Protein AF-A0A7C5ZSH5-F1 (afdb_monomer_lite)

Sequence (181 aa):
MKCYKQLIFITHFDCFRRGWEEKKSFAVGHFALGYLVAKLTAQATETRMNIPLVLTLSVIPDIDILLPFIEHRGPFHSILMATIIFVPIFVSYGKGGFPYYAALIQHSLLGDYISGGRVQLLWPLTQRLFGIEISIVSHTSIALEWLAFLTAAMVMLKTKDMQTLFQSHNSNLILVIPTFT

Secondary structure (DSSP, 8-state):
--------SSHHHHHHHHHHHHHHHHHHHHHHHHHHHHHHHHHHHT----HHHHHHHHHGGGHHHH-TTS-PPPHHHHHHHHHHHHHHHHHHHGGGGHHHHHHHHHIIIIIHHHBSS-B-TTTTT----BS--B-TTSHHHHHHHHHHHHHHHHHHHHTTHHHHHHS--GGGGGGGHHHH-

Structure (mmCIF, N/CA/C/O backbone):
data_AF-A0A7C5ZSH5-F1
#
_entry.id   AF-A0A7C5ZSH5-F1
#
loop_
_atom_site.group_PDB
_atom_site.id
_atom_site.type_symbol
_atom_site.label_atom_id
_atom_site.label_alt_id
_atom_site.label_comp_id
_atom_site.label_asym_id
_atom_site.label_entity_id
_atom_site.label_seq_id
_atom_site.pdbx_PDB_ins_code
_atom_site.Cartn_x
_atom_site.Cartn_y
_atom_site.Cartn_z
_atom_site.occupancy
_atom_site.B_iso_or_equiv
_atom_site.auth_seq_id
_atom_site.auth_comp_id
_atom_site.auth_asym_id
_atom_site.auth_atom_id
_atom_site.pdbx_PDB_model_num
ATOM 1 N N . MET A 1 1 ? 21.631 -0.884 -19.647 1.00 38.22 1 MET A N 1
ATOM 2 C CA . MET A 1 1 ? 22.231 0.439 -19.927 1.00 38.22 1 MET A CA 1
ATOM 3 C C . MET A 1 1 ? 23.750 0.268 -19.954 1.00 38.22 1 MET A C 1
ATOM 5 O O . MET A 1 1 ? 24.296 -0.233 -18.982 1.00 38.22 1 MET A O 1
ATOM 9 N N . LYS A 1 2 ? 24.413 0.518 -21.095 1.00 39.53 2 LYS A N 1
ATOM 10 C CA . LYS A 1 2 ? 25.861 0.278 -21.276 1.00 39.53 2 LYS A CA 1
ATOM 11 C C . LYS A 1 2 ? 26.660 1.401 -20.602 1.00 39.53 2 LYS A C 1
ATOM 13 O O . LYS A 1 2 ? 26.537 2.547 -21.014 1.00 39.53 2 LYS A O 1
ATOM 18 N N . CYS A 1 3 ? 27.478 1.067 -19.605 1.00 33.91 3 CYS A N 1
ATOM 19 C CA . CYS A 1 3 ? 28.425 1.996 -18.991 1.00 33.91 3 CYS A CA 1
ATOM 20 C C . CYS A 1 3 ? 29.742 1.935 -19.782 1.00 33.91 3 CYS A C 1
ATOM 22 O O . CYS A 1 3 ? 30.424 0.908 -19.779 1.00 33.91 3 CYS A O 1
ATOM 24 N N . TYR A 1 4 ? 30.049 2.987 -20.542 1.00 38.12 4 TYR A N 1
ATOM 25 C CA . TYR A 1 4 ? 31.305 3.088 -21.285 1.00 38.12 4 TYR A CA 1
ATOM 26 C C . TYR A 1 4 ? 32.471 3.303 -20.310 1.00 38.12 4 TYR A C 1
ATOM 28 O O . TYR A 1 4 ? 32.409 4.148 -19.420 1.00 38.12 4 TYR A O 1
ATOM 36 N N . LYS A 1 5 ? 33.538 2.519 -20.502 1.00 41.56 5 LYS A N 1
ATOM 37 C CA . LYS A 1 5 ? 34.852 2.686 -19.866 1.00 41.56 5 LYS A CA 1
ATOM 38 C C . LYS A 1 5 ? 35.364 4.115 -20.091 1.00 41.56 5 LYS A C 1
ATOM 40 O O . LYS A 1 5 ? 35.493 4.493 -21.245 1.00 41.56 5 LYS A O 1
ATOM 45 N N . GLN A 1 6 ? 35.723 4.837 -19.027 1.00 35.50 6 GLN A N 1
ATOM 46 C CA . GLN A 1 6 ? 37.059 5.427 -18.830 1.00 35.50 6 GLN A CA 1
ATOM 47 C C . GLN A 1 6 ? 37.148 6.115 -17.445 1.00 35.50 6 GLN A C 1
ATOM 49 O O . GLN A 1 6 ? 36.219 6.787 -17.018 1.00 35.50 6 GLN A O 1
ATOM 54 N N . LEU A 1 7 ? 38.317 5.979 -16.814 1.00 35.22 7 LEU A N 1
ATOM 55 C CA . LEU A 1 7 ? 38.796 6.528 -15.535 1.00 35.22 7 LEU A CA 1
ATOM 56 C C . LEU A 1 7 ? 38.316 5.866 -14.230 1.00 35.22 7 LEU A C 1
ATOM 58 O O . LEU A 1 7 ? 37.168 5.901 -13.800 1.00 35.22 7 LEU A O 1
ATOM 62 N N . ILE A 1 8 ?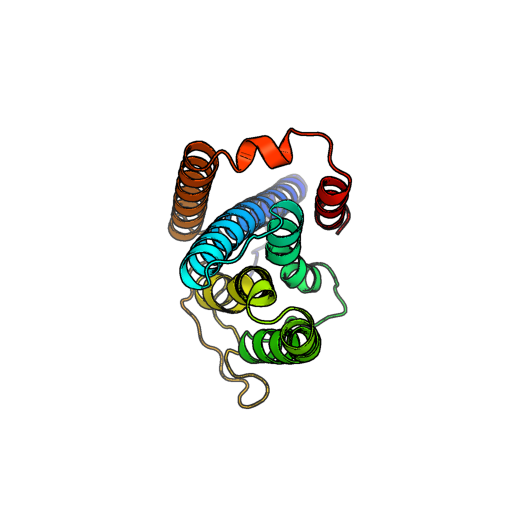 39.320 5.241 -13.626 1.00 47.31 8 ILE A N 1
ATOM 63 C CA . ILE A 1 8 ? 39.337 4.222 -12.594 1.00 47.31 8 ILE A CA 1
ATOM 64 C C . ILE A 1 8 ? 39.523 4.895 -11.216 1.00 47.31 8 ILE A C 1
ATOM 66 O O . ILE A 1 8 ? 40.309 5.828 -11.084 1.00 47.31 8 ILE A O 1
ATOM 70 N N . PHE A 1 9 ? 38.806 4.365 -10.216 1.00 35.19 9 PHE A N 1
ATOM 71 C CA . PHE A 1 9 ? 38.918 4.522 -8.750 1.00 35.19 9 PHE A CA 1
ATOM 72 C C . PHE A 1 9 ? 38.001 5.475 -7.950 1.00 35.19 9 PHE A C 1
ATOM 74 O O . PHE A 1 9 ? 37.743 5.139 -6.798 1.00 35.19 9 PHE A O 1
ATOM 81 N N . ILE A 1 10 ? 37.413 6.553 -8.488 1.00 43.00 10 ILE A N 1
ATOM 82 C CA . ILE A 1 10 ? 36.513 7.432 -7.680 1.00 43.00 10 ILE A CA 1
ATOM 83 C C . ILE A 1 10 ? 35.014 7.206 -7.981 1.00 43.00 10 ILE A C 1
ATOM 85 O O . ILE A 1 10 ? 34.156 7.384 -7.123 1.00 43.00 10 ILE A O 1
ATOM 89 N N . THR A 1 11 ? 34.672 6.697 -9.164 1.00 43.44 11 THR A N 1
ATOM 90 C CA . THR A 1 11 ? 33.281 6.605 -9.653 1.00 43.44 11 THR A CA 1
ATOM 91 C C . THR A 1 11 ? 32.465 5.430 -9.102 1.00 43.44 11 THR A C 1
ATOM 93 O O . THR A 1 11 ? 31.239 5.426 -9.213 1.00 43.44 11 THR A O 1
ATOM 96 N N . HIS A 1 12 ? 33.102 4.427 -8.490 1.00 35.16 12 HIS A N 1
ATOM 97 C CA . HIS A 1 12 ? 32.383 3.276 -7.929 1.00 35.16 12 HIS A CA 1
ATOM 98 C C . HIS A 1 12 ? 31.616 3.621 -6.648 1.00 35.16 12 HIS A C 1
ATOM 100 O O . HIS A 1 12 ? 30.513 3.117 -6.447 1.00 35.16 12 HIS A O 1
ATOM 106 N N . PHE A 1 13 ? 32.153 4.525 -5.824 1.00 34.59 13 PHE A N 1
ATOM 107 C CA . PHE A 1 13 ? 31.494 4.934 -4.584 1.00 34.59 13 PHE A CA 1
ATOM 108 C C . PHE A 1 13 ? 30.264 5.810 -4.854 1.00 34.59 13 PHE A C 1
ATOM 110 O O . PHE A 1 13 ? 29.232 5.626 -4.215 1.00 34.59 13 PHE A O 1
ATOM 117 N N . ASP A 1 14 ? 30.326 6.693 -5.854 1.00 35.94 14 ASP A N 1
ATOM 118 C CA . ASP A 1 14 ? 29.201 7.563 -6.222 1.00 35.94 14 ASP A CA 1
ATOM 119 C C . ASP A 1 14 ? 28.065 6.816 -6.930 1.00 35.94 14 ASP A C 1
ATOM 121 O O . ASP A 1 14 ? 26.893 7.115 -6.703 1.00 35.94 14 ASP A O 1
ATOM 125 N N . CYS A 1 15 ? 28.380 5.808 -7.751 1.00 38.38 15 CYS A N 1
ATOM 126 C CA . CYS A 1 15 ? 27.362 4.972 -8.392 1.00 38.38 15 CYS A CA 1
ATOM 127 C C . CYS A 1 15 ? 26.648 4.072 -7.368 1.00 38.38 15 CYS A C 1
ATOM 129 O O . CYS A 1 15 ? 25.430 3.916 -7.426 1.00 38.38 15 CYS A O 1
ATOM 131 N N . PHE A 1 16 ? 27.388 3.555 -6.380 1.00 32.59 16 PHE A N 1
ATOM 132 C CA . PHE A 1 16 ? 26.813 2.826 -5.251 1.00 32.59 16 PHE A CA 1
ATOM 133 C C . PHE A 1 16 ? 25.962 3.743 -4.359 1.00 32.59 16 PHE A C 1
ATOM 135 O O . PHE A 1 16 ? 24.835 3.397 -4.021 1.00 32.59 16 PHE A O 1
ATOM 142 N N . ARG A 1 17 ? 26.445 4.949 -4.034 1.00 32.88 17 ARG A N 1
ATOM 143 C CA . ARG A 1 17 ? 25.710 5.922 -3.210 1.00 32.88 17 ARG A CA 1
ATOM 144 C C . ARG A 1 17 ? 24.404 6.382 -3.864 1.00 32.88 17 ARG A C 1
ATOM 146 O O . ARG A 1 17 ? 23.388 6.423 -3.177 1.00 32.88 17 ARG A O 1
ATOM 153 N N . ARG A 1 18 ? 24.409 6.654 -5.176 1.00 40.62 18 ARG A N 1
ATOM 154 C CA . ARG A 1 18 ? 23.185 6.966 -5.935 1.00 40.62 18 ARG A CA 1
ATOM 155 C C . ARG A 1 18 ? 22.204 5.799 -5.935 1.00 40.62 18 ARG A C 1
ATOM 157 O O . ARG A 1 18 ? 21.068 6.003 -5.541 1.00 40.62 18 ARG A O 1
ATOM 164 N N . GLY A 1 19 ? 22.655 4.572 -6.204 1.00 41.50 19 GLY A N 1
ATOM 165 C CA . GLY A 1 19 ? 21.780 3.392 -6.148 1.00 41.50 19 GLY A CA 1
ATOM 166 C C . GLY A 1 19 ? 21.118 3.153 -4.778 1.00 41.50 19 GLY A C 1
ATOM 167 O O . GLY A 1 19 ? 20.034 2.579 -4.707 1.00 41.50 19 GLY A O 1
ATOM 168 N N . TRP A 1 20 ? 21.736 3.612 -3.683 1.00 37.25 20 TRP A N 1
ATOM 169 C CA . TRP A 1 20 ? 21.162 3.548 -2.332 1.00 37.25 20 TRP A CA 1
ATOM 170 C C . TRP A 1 20 ? 20.217 4.709 -1.992 1.00 37.25 20 TRP A C 1
ATOM 172 O O . TRP A 1 20 ? 19.277 4.501 -1.229 1.00 37.25 20 TRP A O 1
ATOM 182 N N . GLU A 1 21 ? 20.438 5.918 -2.512 1.00 42.25 21 GLU A N 1
ATOM 183 C CA . GLU A 1 21 ? 19.460 7.014 -2.392 1.00 42.25 21 GLU A CA 1
ATOM 184 C C . GLU A 1 21 ? 18.221 6.761 -3.265 1.00 42.25 21 GLU A C 1
ATOM 186 O O . GLU A 1 21 ? 17.102 7.011 -2.822 1.00 42.25 21 GLU A O 1
ATOM 191 N N . GLU A 1 22 ? 18.412 6.161 -4.442 1.00 49.66 22 GLU A N 1
ATOM 192 C CA . GLU A 1 22 ? 17.360 5.785 -5.397 1.00 49.66 22 GLU A CA 1
ATOM 193 C C . GLU A 1 22 ? 16.366 4.765 -4.816 1.00 49.66 22 GLU A C 1
ATOM 195 O O . GLU A 1 22 ? 15.161 4.898 -5.005 1.00 49.66 22 GLU A O 1
ATOM 200 N N . LYS A 1 23 ? 16.840 3.783 -4.036 1.00 51.69 23 LYS A N 1
ATOM 201 C CA . LYS A 1 23 ? 15.962 2.817 -3.347 1.00 51.69 23 LYS A CA 1
ATOM 202 C C . LYS A 1 23 ? 15.199 3.421 -2.163 1.00 51.69 23 LYS A C 1
ATOM 204 O O . LYS A 1 23 ? 14.136 2.928 -1.801 1.00 51.69 23 LYS A O 1
ATOM 209 N N . LYS A 1 24 ? 15.737 4.476 -1.539 1.00 50.88 24 LYS A N 1
ATOM 210 C CA . LYS A 1 24 ? 15.136 5.094 -0.346 1.00 50.88 24 LYS A CA 1
ATOM 211 C C . LYS A 1 24 ? 13.945 5.992 -0.675 1.00 50.88 24 LYS A C 1
ATOM 213 O O . LYS A 1 24 ? 13.014 6.022 0.125 1.00 50.88 24 LYS A O 1
ATOM 218 N N . SER A 1 25 ? 13.956 6.713 -1.803 1.00 55.03 25 SER A N 1
ATOM 219 C CA . SER A 1 25 ? 12.816 7.572 -2.177 1.00 55.03 25 SER A CA 1
ATOM 220 C C . SER A 1 25 ? 11.581 6.742 -2.540 1.00 55.03 25 SER A C 1
ATOM 222 O O . SER A 1 25 ? 10.482 7.046 -2.078 1.00 55.03 25 SER A O 1
ATOM 224 N N . PHE A 1 26 ? 11.796 5.613 -3.220 1.00 60.94 26 PHE A N 1
ATOM 225 C CA . PHE A 1 26 ? 10.738 4.702 -3.653 1.00 60.94 26 PHE A CA 1
ATOM 226 C C . PHE A 1 26 ? 9.879 4.189 -2.482 1.00 60.94 26 PHE A C 1
ATOM 228 O O . PHE A 1 26 ? 8.649 4.247 -2.521 1.00 60.94 26 PHE A O 1
ATOM 235 N N . ALA A 1 27 ? 10.513 3.812 -1.365 1.00 70.44 27 ALA A N 1
ATOM 236 C CA . ALA A 1 27 ? 9.804 3.367 -0.163 1.00 70.44 27 ALA A CA 1
ATOM 237 C C . ALA A 1 27 ? 8.886 4.453 0.438 1.00 70.44 27 ALA A C 1
ATOM 239 O O . ALA A 1 27 ? 7.799 4.147 0.932 1.00 70.44 27 ALA A O 1
ATOM 240 N N . VAL A 1 28 ? 9.282 5.732 0.375 1.00 80.69 28 VAL A N 1
ATOM 241 C CA . VAL A 1 28 ? 8.474 6.855 0.892 1.00 80.69 28 VAL A CA 1
ATOM 242 C C . VAL A 1 28 ? 7.182 7.007 0.090 1.00 80.69 28 VAL A C 1
ATOM 244 O O . VAL A 1 28 ? 6.112 7.199 0.677 1.00 80.69 28 VAL A O 1
ATOM 247 N N . GLY A 1 29 ? 7.269 6.869 -1.236 1.00 82.44 29 GLY A N 1
ATOM 248 C CA . GLY A 1 29 ? 6.107 6.846 -2.122 1.00 82.44 29 GLY A CA 1
ATOM 249 C C . GLY A 1 29 ? 5.135 5.717 -1.776 1.00 82.44 29 GLY A C 1
ATOM 250 O O . GLY A 1 29 ? 3.934 5.965 -1.647 1.00 82.44 29 GLY A O 1
ATOM 251 N N . HIS A 1 30 ? 5.643 4.503 -1.541 1.00 85.25 30 HIS A N 1
ATOM 252 C CA . HIS A 1 30 ? 4.811 3.348 -1.186 1.00 85.25 30 HIS A CA 1
ATOM 253 C C . HIS A 1 30 ? 4.109 3.493 0.160 1.00 85.25 30 HIS A C 1
ATOM 255 O O . HIS A 1 30 ? 2.906 3.238 0.236 1.00 85.25 30 HIS A O 1
ATOM 261 N N . PHE A 1 31 ? 4.798 3.984 1.194 1.00 89.56 31 PHE A N 1
ATOM 262 C CA . PHE A 1 31 ? 4.148 4.276 2.475 1.00 89.56 31 PHE A CA 1
ATOM 263 C C . PHE A 1 31 ? 3.025 5.306 2.317 1.00 89.56 31 PHE A C 1
ATOM 265 O O . PHE A 1 31 ? 1.930 5.131 2.861 1.00 89.56 31 PHE A O 1
ATOM 272 N N . ALA A 1 32 ? 3.279 6.373 1.557 1.00 92.19 32 ALA A N 1
ATOM 273 C CA . ALA A 1 32 ? 2.311 7.440 1.349 1.00 92.19 32 ALA A CA 1
ATOM 274 C C . ALA A 1 32 ? 1.077 6.958 0.572 1.00 92.19 32 ALA A C 1
ATOM 276 O O . ALA A 1 32 ? -0.055 7.166 1.016 1.00 92.19 32 ALA A O 1
ATOM 277 N N . LEU A 1 33 ? 1.284 6.281 -0.560 1.00 91.44 33 LEU A N 1
ATOM 278 C CA . LEU A 1 33 ? 0.198 5.749 -1.382 1.00 91.44 33 LEU A CA 1
ATOM 279 C C . LEU A 1 33 ? -0.561 4.634 -0.665 1.00 91.44 33 LEU A C 1
ATOM 281 O O . LEU A 1 33 ? -1.792 4.655 -0.651 1.00 91.44 33 LEU A O 1
ATOM 285 N N . GLY A 1 34 ? 0.146 3.715 -0.006 1.00 92.75 34 GLY A N 1
ATOM 286 C CA . GLY A 1 34 ? -0.461 2.657 0.793 1.00 92.75 34 GLY A CA 1
ATOM 287 C C . GLY A 1 34 ? -1.358 3.201 1.896 1.00 92.75 34 GLY A C 1
ATOM 288 O O . GLY A 1 34 ? -2.503 2.766 2.020 1.00 92.75 34 GLY A O 1
ATOM 289 N N . TYR A 1 35 ? -0.896 4.215 2.634 1.00 95.31 35 TYR A N 1
ATOM 290 C CA . TYR A 1 35 ? -1.725 4.892 3.628 1.00 95.31 35 TYR A CA 1
ATOM 291 C C . TYR A 1 35 ? -2.960 5.556 3.003 1.00 95.31 35 TYR A C 1
ATOM 293 O O . TYR A 1 35 ? -4.070 5.353 3.495 1.00 95.31 35 TYR A O 1
ATOM 301 N N . LEU A 1 36 ? -2.794 6.334 1.926 1.00 95.75 36 LEU A N 1
ATOM 302 C CA . LEU A 1 36 ? -3.899 7.060 1.291 1.00 95.75 36 LEU A CA 1
ATOM 303 C C . LEU A 1 36 ? -4.974 6.109 0.756 1.00 95.75 36 LEU A C 1
ATOM 305 O O . LEU A 1 36 ? -6.158 6.287 1.045 1.00 95.75 36 LEU A O 1
ATOM 309 N N . VAL A 1 37 ? -4.567 5.071 0.023 1.00 95.44 37 VAL A N 1
ATOM 310 C CA . VAL A 1 37 ? -5.483 4.077 -0.548 1.00 95.44 37 VAL A CA 1
ATOM 311 C C . VAL A 1 37 ? -6.184 3.289 0.560 1.00 95.44 37 VAL A C 1
ATOM 313 O O . VAL A 1 37 ? -7.405 3.113 0.510 1.00 95.44 37 VAL A O 1
ATOM 316 N N . ALA A 1 38 ? -5.458 2.872 1.600 1.00 96.00 38 ALA A N 1
ATOM 317 C CA . ALA A 1 38 ? -6.055 2.193 2.746 1.00 96.00 38 ALA A CA 1
ATOM 318 C C . ALA A 1 38 ? -7.043 3.090 3.496 1.00 96.00 38 ALA A C 1
ATOM 320 O O . ALA A 1 38 ? -8.125 2.630 3.855 1.00 96.00 38 ALA A O 1
ATOM 321 N N . LYS A 1 39 ? -6.720 4.376 3.687 1.00 96.69 39 LYS A N 1
ATOM 322 C CA . LYS A 1 39 ? -7.596 5.337 4.368 1.00 96.69 39 LYS A CA 1
ATOM 323 C C . LYS A 1 39 ? -8.896 5.543 3.602 1.00 96.69 39 LYS A C 1
ATOM 325 O O . LYS A 1 39 ? -9.966 5.462 4.203 1.00 96.69 39 LYS A O 1
ATOM 330 N N . LEU A 1 40 ? -8.806 5.756 2.290 1.00 96.44 40 LEU A N 1
ATOM 331 C CA . LEU A 1 40 ? -9.975 5.885 1.420 1.00 96.44 40 LEU A CA 1
ATOM 332 C C . LEU A 1 40 ? -10.822 4.610 1.446 1.00 96.44 40 LEU A C 1
ATOM 334 O O . LEU A 1 40 ? -12.042 4.678 1.573 1.00 96.44 40 LEU A O 1
ATOM 338 N N . THR A 1 41 ? -10.176 3.445 1.411 1.00 96.75 41 T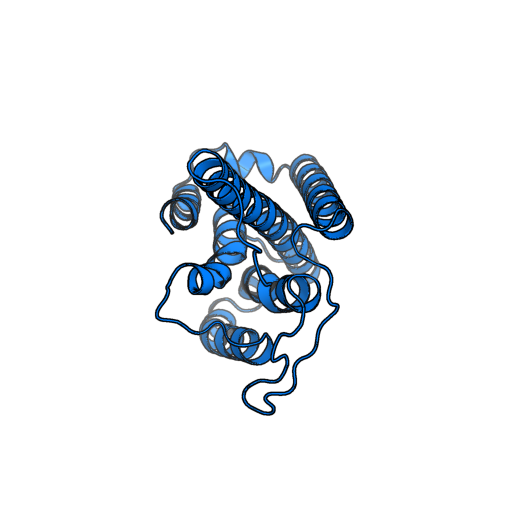HR A N 1
ATOM 339 C CA . THR A 1 41 ? -10.859 2.149 1.488 1.00 96.75 41 THR A CA 1
ATOM 340 C C . THR A 1 41 ? -11.539 1.947 2.842 1.00 96.75 41 THR A C 1
ATOM 342 O O . THR A 1 41 ? -12.681 1.494 2.896 1.00 96.75 41 THR A O 1
ATOM 345 N N . ALA A 1 42 ? -10.884 2.316 3.943 1.00 96.94 42 ALA A N 1
ATOM 346 C CA . ALA A 1 42 ? -11.446 2.242 5.288 1.00 96.94 42 ALA A CA 1
ATOM 347 C C . ALA A 1 42 ? -12.668 3.154 5.435 1.00 96.94 42 ALA A C 1
ATOM 349 O O . ALA A 1 42 ? -13.680 2.738 5.991 1.00 96.94 42 ALA A O 1
ATOM 350 N N . GLN A 1 43 ? -12.611 4.363 4.869 1.00 95.94 43 GLN A N 1
ATOM 351 C CA . GLN A 1 43 ? -13.751 5.279 4.833 1.00 95.94 43 GLN A CA 1
ATOM 352 C C . GLN A 1 43 ? -14.901 4.727 3.985 1.00 95.94 43 GLN A C 1
ATOM 354 O O . GLN A 1 43 ? -16.035 4.708 4.451 1.00 95.94 43 GLN A O 1
ATOM 359 N N . ALA A 1 44 ? -14.614 4.223 2.783 1.00 97.12 44 ALA A N 1
ATOM 360 C CA . ALA A 1 44 ? -15.622 3.665 1.879 1.00 97.12 44 ALA A CA 1
ATOM 361 C C . ALA A 1 44 ? -16.279 2.383 2.417 1.00 97.12 44 ALA A C 1
ATOM 363 O O . ALA A 1 44 ? -17.419 2.078 2.079 1.00 97.12 44 ALA A O 1
ATOM 364 N N . THR A 1 45 ? -15.559 1.618 3.241 1.00 96.56 45 THR A N 1
ATOM 365 C CA . THR A 1 45 ? -16.056 0.373 3.846 1.00 96.56 45 THR A CA 1
ATOM 366 C C . THR A 1 45 ? -16.545 0.543 5.281 1.00 96.56 45 THR A C 1
ATOM 368 O O . THR A 1 45 ? -16.984 -0.443 5.872 1.00 96.56 45 THR A O 1
ATOM 371 N N . GLU A 1 46 ? -16.481 1.761 5.828 1.00 96.38 46 GLU A N 1
ATOM 372 C CA . GLU A 1 46 ? -16.821 2.092 7.219 1.00 96.38 46 GLU A CA 1
ATOM 373 C C . GLU A 1 46 ? -16.063 1.233 8.250 1.00 96.38 46 GLU A C 1
ATOM 375 O O . GLU A 1 46 ? -16.594 0.823 9.283 1.00 96.38 46 GLU A O 1
ATOM 380 N N . THR A 1 47 ? -14.792 0.937 7.973 1.00 95.50 47 THR A N 1
ATOM 381 C CA . THR A 1 47 ? -13.950 0.082 8.819 1.00 95.50 47 THR A CA 1
ATOM 382 C C . THR A 1 47 ? -12.849 0.868 9.519 1.00 95.50 47 THR A C 1
ATOM 384 O O . THR A 1 47 ? -12.468 1.973 9.132 1.00 95.50 47 THR A O 1
ATOM 387 N N . ARG A 1 48 ? -12.323 0.287 10.601 1.00 92.69 48 ARG A N 1
ATOM 388 C CA . ARG A 1 48 ? -11.121 0.792 11.272 1.00 92.69 48 ARG A CA 1
ATOM 389 C C . ARG A 1 48 ? -9.904 0.070 10.715 1.00 92.69 48 ARG A C 1
ATOM 391 O O . ARG A 1 48 ? -9.968 -1.124 10.436 1.00 92.69 48 ARG A O 1
ATOM 398 N N . MET A 1 49 ? -8.786 0.779 10.627 1.00 93.75 49 MET A N 1
ATOM 399 C CA . MET A 1 49 ? -7.517 0.217 10.175 1.00 93.75 49 MET A CA 1
ATOM 400 C C . MET A 1 49 ? -6.422 0.444 11.215 1.00 93.75 49 MET A C 1
ATOM 402 O O . MET A 1 49 ? -6.387 1.476 11.887 1.00 93.75 49 MET A O 1
ATOM 406 N N . ASN A 1 50 ? -5.520 -0.523 11.333 1.00 94.38 50 ASN A N 1
ATOM 407 C CA . ASN A 1 50 ? -4.295 -0.400 12.102 1.00 94.38 50 ASN A CA 1
ATOM 408 C C . ASN A 1 50 ? -3.223 0.236 11.208 1.00 94.38 50 ASN A C 1
ATOM 410 O O . ASN A 1 50 ? -2.779 -0.377 10.240 1.00 94.38 50 ASN A O 1
ATOM 414 N N . ILE A 1 51 ? -2.840 1.475 11.523 1.00 93.88 51 ILE A N 1
ATOM 415 C CA . ILE A 1 51 ? -1.922 2.270 10.697 1.00 93.88 51 ILE A CA 1
ATOM 416 C C . ILE A 1 51 ? -0.542 1.596 10.572 1.00 93.88 51 ILE A C 1
ATOM 418 O O . ILE A 1 51 ? -0.104 1.424 9.437 1.00 93.88 51 ILE A O 1
ATOM 422 N N . PRO A 1 52 ? 0.121 1.151 11.665 1.00 92.56 52 PRO A N 1
ATOM 423 C CA . PRO A 1 52 ? 1.350 0.360 11.571 1.00 92.56 52 PRO A CA 1
ATOM 424 C C . PRO A 1 52 ? 1.266 -0.807 10.584 1.00 92.56 52 PRO A C 1
ATOM 426 O O . PRO A 1 52 ? 2.130 -0.957 9.728 1.00 92.56 52 PRO A O 1
ATOM 429 N N . LEU A 1 53 ? 0.196 -1.604 10.663 1.00 93.50 53 LEU A N 1
ATOM 430 C CA . LEU A 1 53 ? 0.018 -2.765 9.794 1.00 93.50 53 LEU A CA 1
ATOM 431 C C . LEU A 1 53 ? -0.201 -2.369 8.328 1.00 93.50 53 LEU A C 1
ATOM 433 O O . LEU A 1 53 ? 0.360 -3.004 7.442 1.00 93.50 53 LEU A O 1
ATOM 437 N N . VAL A 1 54 ? -0.983 -1.317 8.067 1.00 94.81 54 VAL A N 1
ATOM 438 C CA . VAL A 1 54 ? -1.179 -0.763 6.715 1.00 94.81 54 VAL A CA 1
ATOM 439 C C . VAL A 1 54 ? 0.151 -0.329 6.106 1.00 94.81 54 VAL A C 1
ATOM 441 O O . VAL A 1 54 ? 0.448 -0.688 4.970 1.00 94.81 54 VAL A O 1
ATOM 444 N N . LEU A 1 55 ? 0.959 0.412 6.866 1.00 92.44 55 LEU A N 1
ATOM 445 C CA . LEU A 1 55 ? 2.262 0.884 6.404 1.00 92.44 55 LEU A CA 1
ATOM 446 C C . LEU A 1 55 ? 3.201 -0.294 6.126 1.00 92.44 55 LEU A C 1
ATOM 448 O O . LEU A 1 55 ? 3.805 -0.352 5.060 1.00 92.44 55 LEU A O 1
ATOM 452 N N . THR A 1 56 ? 3.266 -1.280 7.018 1.00 91.00 56 THR A N 1
ATOM 453 C CA . THR A 1 56 ? 4.086 -2.476 6.793 1.00 91.00 56 THR A CA 1
ATOM 454 C C . THR A 1 56 ? 3.640 -3.254 5.549 1.00 91.00 56 THR A C 1
ATOM 456 O O . THR A 1 56 ? 4.469 -3.579 4.703 1.00 91.00 56 THR A O 1
ATOM 459 N N . LEU A 1 57 ? 2.336 -3.488 5.370 1.00 91.31 57 LEU A N 1
ATOM 460 C CA . LEU A 1 57 ? 1.810 -4.169 4.180 1.00 91.31 57 LEU A CA 1
ATOM 461 C C . LEU A 1 57 ? 2.034 -3.382 2.885 1.00 91.31 57 LEU A C 1
ATOM 463 O O . LEU A 1 57 ? 2.094 -3.995 1.827 1.00 91.31 57 LEU A O 1
ATOM 467 N N . SER A 1 58 ? 2.185 -2.058 2.957 1.00 90.06 58 SER A N 1
ATOM 468 C CA . SER A 1 58 ? 2.431 -1.233 1.773 1.00 90.06 58 SER A CA 1
ATOM 469 C C . SER A 1 58 ? 3.823 -1.389 1.160 1.00 90.06 58 SER A C 1
ATOM 471 O O . SER A 1 58 ? 3.992 -1.000 0.010 1.00 90.06 58 SER A O 1
ATOM 473 N N . VAL A 1 59 ? 4.778 -1.964 1.900 1.00 87.00 59 VAL A N 1
ATOM 474 C CA . VAL A 1 59 ? 6.180 -2.134 1.471 1.00 87.00 59 VAL A CA 1
ATOM 475 C C . VAL A 1 59 ? 6.617 -3.604 1.469 1.00 87.00 59 VAL A C 1
ATOM 477 O O . VAL A 1 59 ? 7.574 -3.956 0.798 1.00 87.00 59 VAL A O 1
ATOM 480 N N . ILE A 1 60 ? 5.902 -4.506 2.157 1.00 85.1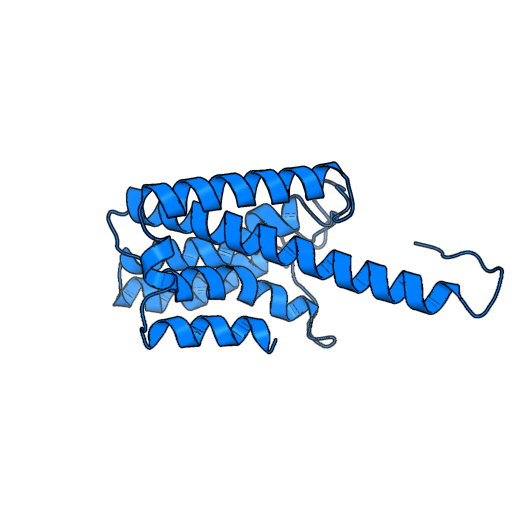9 60 ILE A N 1
ATOM 481 C CA . ILE A 1 60 ? 6.188 -5.954 2.103 1.00 85.19 60 ILE A CA 1
ATOM 482 C C . ILE A 1 60 ? 6.301 -6.512 0.670 1.00 85.19 60 ILE A C 1
ATOM 484 O O . ILE A 1 60 ? 7.186 -7.338 0.454 1.00 85.19 60 ILE A O 1
ATOM 488 N N . PRO A 1 61 ? 5.449 -6.122 -0.301 1.00 78.81 61 PRO A N 1
ATOM 489 C CA . PRO A 1 61 ? 5.570 -6.614 -1.670 1.00 78.81 61 PRO A CA 1
ATOM 490 C C . PRO A 1 61 ? 6.949 -6.374 -2.291 1.00 78.81 61 PRO A C 1
ATOM 492 O O . PRO A 1 61 ? 7.452 -7.279 -2.941 1.00 78.81 61 PRO A O 1
ATOM 495 N N . ASP A 1 62 ? 7.588 -5.236 -1.997 1.00 72.31 62 ASP A N 1
ATOM 496 C CA . ASP A 1 62 ? 8.916 -4.853 -2.500 1.00 72.31 62 ASP A CA 1
ATOM 497 C C . ASP A 1 62 ? 10.072 -5.732 -1.975 1.00 72.31 62 ASP A C 1
ATOM 499 O O . ASP A 1 62 ? 11.212 -5.608 -2.429 1.00 72.31 62 ASP A O 1
ATOM 503 N N . ILE A 1 63 ? 9.826 -6.620 -1.002 1.00 70.19 63 ILE A N 1
ATOM 504 C CA . ILE A 1 63 ? 10.865 -7.500 -0.436 1.00 70.19 63 ILE A CA 1
ATOM 505 C C . ILE A 1 63 ? 11.417 -8.465 -1.495 1.00 70.19 63 ILE A C 1
ATOM 507 O O . ILE A 1 63 ? 12.577 -8.879 -1.414 1.00 70.19 63 ILE A O 1
ATOM 511 N N . ASP A 1 64 ? 10.623 -8.821 -2.505 1.00 64.00 64 ASP A N 1
ATOM 512 C CA . ASP A 1 64 ? 11.066 -9.712 -3.578 1.00 64.00 64 ASP A CA 1
ATOM 513 C C . ASP A 1 64 ? 12.211 -9.110 -4.417 1.00 64.00 64 ASP A C 1
ATOM 515 O O . ASP A 1 64 ? 13.115 -9.841 -4.819 1.00 64.00 64 ASP A O 1
ATOM 519 N N . ILE A 1 65 ? 12.270 -7.781 -4.561 1.00 63.50 65 ILE A N 1
ATOM 520 C CA . ILE A 1 65 ? 13.377 -7.047 -5.201 1.00 63.50 65 ILE A CA 1
ATOM 521 C C . ILE A 1 65 ? 14.692 -7.200 -4.413 1.00 63.50 65 ILE A C 1
ATOM 523 O O . ILE A 1 65 ? 15.786 -7.106 -4.982 1.00 63.50 65 ILE A O 1
ATOM 527 N N . LEU A 1 66 ? 14.615 -7.424 -3.099 1.00 59.91 66 LEU A N 1
ATOM 528 C CA . LEU A 1 66 ? 15.782 -7.558 -2.220 1.00 59.91 66 LEU A CA 1
ATOM 529 C C . LEU A 1 66 ? 16.324 -8.994 -2.168 1.00 59.91 66 LEU A C 1
ATOM 531 O O . LEU A 1 66 ? 17.472 -9.200 -1.765 1.00 59.91 66 LEU A O 1
ATOM 535 N N . LEU A 1 67 ? 15.547 -9.981 -2.624 1.00 66.31 67 LEU A N 1
ATOM 536 C CA . LEU A 1 67 ? 15.931 -11.389 -2.641 1.00 66.31 67 LEU A CA 1
ATOM 537 C C . LEU A 1 67 ? 16.401 -11.804 -4.048 1.00 66.31 67 LEU A C 1
ATOM 539 O O . LEU A 1 67 ? 15.577 -12.055 -4.922 1.00 66.31 67 LEU A O 1
ATOM 543 N N . PRO A 1 68 ? 17.717 -11.986 -4.286 1.00 61.53 68 PRO A N 1
ATOM 544 C CA . PRO A 1 68 ? 18.264 -12.232 -5.628 1.00 61.53 68 PRO A CA 1
ATOM 545 C C . PRO A 1 68 ? 17.816 -13.557 -6.272 1.00 61.53 68 PRO A C 1
ATOM 547 O O . PRO A 1 68 ? 18.104 -13.800 -7.440 1.00 61.53 68 PRO A O 1
ATOM 550 N N . PHE A 1 69 ? 17.140 -14.425 -5.516 1.00 69.88 69 PHE A N 1
ATOM 551 C CA . PHE A 1 69 ? 16.646 -15.726 -5.968 1.00 69.88 69 PHE A CA 1
ATOM 552 C C . PHE A 1 69 ? 15.160 -15.714 -6.351 1.00 69.88 69 PHE A C 1
ATOM 554 O O . PHE A 1 69 ? 14.649 -16.740 -6.802 1.00 69.88 69 PHE A O 1
ATOM 561 N N . ILE A 1 70 ? 14.462 -14.587 -6.166 1.00 65.25 70 ILE A N 1
ATOM 562 C CA . ILE A 1 70 ? 13.050 -14.438 -6.514 1.00 65.25 70 ILE A CA 1
ATOM 563 C C . ILE A 1 70 ? 12.954 -13.522 -7.731 1.00 65.25 70 ILE A C 1
ATOM 565 O O . ILE A 1 70 ? 13.305 -12.349 -7.686 1.00 65.25 70 ILE A O 1
ATOM 569 N N . GLU A 1 71 ? 12.484 -14.070 -8.850 1.00 68.25 71 GLU A N 1
ATOM 570 C CA . GLU A 1 71 ? 12.130 -13.240 -9.996 1.00 68.25 71 GLU A CA 1
ATOM 571 C C . GLU A 1 71 ? 10.852 -12.470 -9.665 1.00 68.25 71 GLU A C 1
ATOM 573 O O . GLU A 1 71 ? 9.791 -13.081 -9.515 1.00 68.25 71 GLU A O 1
ATOM 578 N N . HIS A 1 72 ? 10.952 -11.143 -9.596 1.00 67.31 72 HIS A N 1
ATOM 579 C CA . HIS A 1 72 ? 9.794 -10.261 -9.496 1.00 67.31 72 HIS A CA 1
ATOM 580 C C . HIS A 1 72 ? 8.843 -10.536 -10.676 1.00 67.31 72 HIS A C 1
ATOM 582 O O . HIS A 1 72 ? 9.222 -10.456 -11.853 1.00 67.31 72 HIS A O 1
ATOM 588 N N . ARG A 1 73 ? 7.612 -10.952 -10.363 1.00 74.50 73 ARG A N 1
ATOM 589 C CA . ARG A 1 73 ? 6.572 -11.289 -11.348 1.00 74.50 73 ARG A CA 1
ATOM 590 C C . ARG A 1 73 ? 5.650 -10.092 -11.539 1.00 74.50 73 ARG A C 1
ATOM 592 O O . ARG A 1 73 ? 5.491 -9.274 -10.649 1.00 74.50 73 ARG A O 1
ATOM 599 N N . GLY A 1 74 ? 5.022 -10.000 -12.709 1.00 73.62 74 GLY A N 1
ATOM 600 C CA . GLY A 1 74 ? 4.200 -8.837 -13.025 1.00 73.62 74 GLY A CA 1
ATOM 601 C C . GLY A 1 74 ? 2.919 -8.712 -12.180 1.00 73.62 74 GLY A C 1
ATOM 602 O O . GLY A 1 74 ? 2.466 -9.693 -11.583 1.00 73.62 74 GLY A O 1
ATOM 603 N N . PRO A 1 75 ? 2.276 -7.530 -12.198 1.00 76.75 75 PRO A N 1
ATOM 604 C CA . PRO A 1 75 ? 1.179 -7.172 -11.298 1.00 76.75 75 PRO A CA 1
ATOM 605 C C . PRO A 1 75 ? 0.017 -8.157 -11.189 1.00 76.75 75 PRO A C 1
ATOM 607 O O . PRO A 1 75 ? -0.534 -8.338 -10.104 1.00 76.75 75 PRO A O 1
ATOM 610 N N . PHE A 1 76 ? -0.369 -8.820 -12.284 1.00 82.62 76 PHE A N 1
ATOM 611 C CA . PHE A 1 76 ? -1.449 -9.807 -12.248 1.00 82.62 76 PHE A CA 1
ATOM 612 C C . PHE A 1 76 ? -1.132 -10.981 -11.315 1.00 82.62 76 PHE A C 1
ATOM 614 O O . PHE A 1 76 ? -2.011 -11.441 -10.587 1.00 82.62 76 PHE A O 1
ATOM 621 N N . HIS A 1 77 ? 0.124 -11.430 -11.287 1.00 80.88 77 HIS A N 1
ATOM 622 C CA . HIS A 1 77 ? 0.558 -12.475 -10.368 1.00 80.88 77 HIS A CA 1
ATOM 623 C C . HIS A 1 77 ? 0.450 -12.024 -8.915 1.00 80.88 77 HIS A C 1
ATOM 625 O O . HIS A 1 77 ? -0.143 -12.726 -8.097 1.00 80.88 77 HIS A O 1
ATOM 631 N N . SER A 1 78 ? 0.982 -10.843 -8.609 1.00 82.44 78 SER A N 1
ATOM 632 C CA . SER A 1 78 ? 1.011 -10.298 -7.253 1.00 82.44 78 SER A CA 1
ATOM 633 C C . SER A 1 78 ? -0.399 -10.044 -6.719 1.00 82.44 78 SER A C 1
ATOM 635 O O . SER A 1 78 ? -0.704 -10.427 -5.591 1.00 82.44 78 SER A O 1
ATOM 637 N N . ILE A 1 79 ? -1.306 -9.514 -7.548 1.00 87.19 79 ILE A N 1
ATOM 638 C CA . ILE A 1 79 ? -2.720 -9.324 -7.186 1.00 87.19 79 ILE A CA 1
ATOM 639 C C . ILE A 1 79 ? -3.419 -10.669 -6.976 1.00 87.19 79 ILE A C 1
ATOM 641 O O . ILE A 1 79 ? -4.178 -10.821 -6.016 1.00 87.19 79 ILE A O 1
ATOM 645 N N . LEU A 1 80 ? -3.167 -11.661 -7.835 1.00 87.88 80 LEU A N 1
ATOM 646 C CA . LEU A 1 80 ? -3.753 -12.993 -7.688 1.00 87.88 80 LEU A CA 1
ATOM 647 C C . LEU A 1 80 ? -3.295 -13.659 -6.382 1.00 87.88 80 LEU A C 1
ATOM 649 O O . LEU A 1 80 ? -4.128 -14.162 -5.628 1.00 87.88 80 LEU A O 1
ATOM 653 N N . MET A 1 81 ? -1.996 -13.611 -6.082 1.00 86.38 81 MET A N 1
ATOM 654 C CA . MET A 1 81 ? -1.439 -14.167 -4.847 1.00 86.38 81 MET A CA 1
ATOM 655 C C . MET A 1 81 ? -1.950 -13.429 -3.611 1.00 86.38 81 MET A C 1
ATOM 657 O O . MET A 1 81 ? -2.405 -14.070 -2.661 1.00 86.38 81 MET A O 1
ATOM 661 N N . ALA A 1 82 ? -1.974 -12.094 -3.649 1.00 89.56 82 ALA A N 1
ATOM 662 C CA . ALA A 1 82 ? -2.579 -11.278 -2.603 1.00 89.56 82 ALA A CA 1
ATOM 663 C C . ALA A 1 82 ? -4.048 -11.661 -2.382 1.00 89.56 82 ALA A C 1
ATOM 665 O O . ALA A 1 82 ? -4.464 -11.840 -1.241 1.00 89.56 82 ALA A O 1
ATOM 666 N N . THR A 1 83 ? -4.822 -11.852 -3.457 1.00 91.69 83 THR A N 1
ATOM 667 C CA . THR A 1 83 ? -6.231 -12.259 -3.370 1.00 91.69 83 THR A CA 1
ATOM 668 C C . THR A 1 83 ? -6.359 -13.600 -2.661 1.00 91.69 83 THR A C 1
ATOM 670 O O . THR A 1 83 ? -7.126 -13.696 -1.708 1.00 91.69 83 THR A O 1
ATOM 673 N N . ILE A 1 84 ? -5.588 -14.615 -3.071 1.00 92.62 84 ILE A N 1
ATOM 674 C CA . ILE A 1 84 ? -5.622 -15.961 -2.474 1.00 92.62 84 ILE A CA 1
ATOM 675 C C . ILE A 1 84 ? -5.321 -15.902 -0.972 1.00 92.62 84 ILE A C 1
ATOM 677 O O . ILE A 1 84 ? -6.056 -16.494 -0.181 1.00 92.62 84 ILE A O 1
ATOM 681 N N . ILE A 1 85 ? -4.290 -15.152 -0.572 1.00 91.19 85 ILE A N 1
ATOM 682 C CA . ILE A 1 85 ? -3.925 -14.964 0.841 1.00 91.19 85 ILE A CA 1
ATOM 683 C C . ILE A 1 85 ? -5.034 -14.230 1.604 1.00 91.19 85 ILE A C 1
ATOM 685 O O . ILE A 1 85 ? -5.315 -14.553 2.759 1.00 91.19 85 ILE A O 1
ATOM 689 N N . PHE A 1 86 ? -5.693 -13.260 0.969 1.00 94.38 86 PHE A N 1
ATOM 690 C CA . PHE A 1 86 ? -6.750 -12.479 1.598 1.00 94.38 86 PHE A CA 1
ATOM 691 C C . PHE A 1 86 ? -8.118 -13.163 1.613 1.00 94.38 86 PHE A C 1
ATOM 693 O O . PHE A 1 86 ? -8.949 -12.754 2.416 1.00 94.38 86 PHE A O 1
ATOM 700 N N . VAL A 1 87 ? -8.370 -14.222 0.832 1.00 95.50 87 VAL A N 1
ATOM 701 C CA . VAL A 1 87 ? -9.628 -14.995 0.914 1.00 95.50 87 VAL A CA 1
ATOM 702 C C . VAL A 1 87 ? -9.950 -15.423 2.354 1.00 95.50 87 VAL A C 1
ATOM 704 O O . VAL A 1 87 ? -11.019 -15.048 2.842 1.00 95.50 87 VAL A O 1
ATOM 707 N N . PRO A 1 88 ? -9.076 -16.142 3.089 1.00 94.75 88 PRO A N 1
ATOM 708 C CA . PRO A 1 88 ? -9.375 -16.521 4.471 1.00 94.75 88 PRO A CA 1
ATOM 709 C C . PRO A 1 88 ? -9.518 -15.307 5.404 1.00 94.75 88 PRO A C 1
ATOM 711 O O . PRO A 1 88 ? -10.323 -15.338 6.338 1.00 94.75 88 PRO A O 1
ATOM 714 N N . ILE A 1 89 ? -8.790 -14.216 5.135 1.00 94.31 89 ILE A N 1
ATOM 715 C CA . ILE A 1 89 ? -8.887 -12.966 5.902 1.00 94.31 89 ILE A CA 1
ATOM 716 C C . ILE A 1 89 ? -10.258 -12.320 5.684 1.00 94.31 89 ILE A C 1
ATOM 718 O O . ILE A 1 89 ? -10.903 -11.931 6.651 1.00 94.31 89 ILE A O 1
ATOM 722 N N . PHE A 1 90 ? -10.751 -12.249 4.449 1.00 96.06 90 PHE A N 1
ATOM 723 C CA . PHE A 1 90 ? -12.080 -11.723 4.144 1.00 96.06 90 PHE A CA 1
ATOM 724 C C . PHE A 1 90 ? -13.189 -12.601 4.714 1.00 96.06 90 PHE A C 1
ATOM 726 O O . PHE A 1 90 ? -14.172 -12.069 5.223 1.00 96.06 90 PHE A O 1
ATOM 733 N N . VAL A 1 91 ? -13.026 -13.925 4.699 1.00 96.44 91 VAL A N 1
ATOM 734 C CA . VAL A 1 91 ? -13.984 -14.841 5.338 1.00 96.44 91 VAL A CA 1
ATOM 735 C C . VAL A 1 91 ? -14.046 -14.603 6.851 1.00 96.44 91 VAL A C 1
ATOM 737 O O . VAL A 1 91 ? -15.132 -14.616 7.423 1.00 96.44 91 VAL A O 1
ATOM 740 N N . SER A 1 92 ? -12.908 -14.335 7.497 1.00 95.94 92 SER A N 1
ATOM 741 C CA . SER A 1 92 ? -12.830 -14.195 8.961 1.00 95.94 92 SER A CA 1
ATOM 742 C C . SER A 1 92 ? -13.152 -12.782 9.467 1.00 95.94 92 SER A C 1
ATOM 744 O O . SER A 1 92 ? -13.800 -12.622 10.497 1.00 95.94 92 SER A O 1
ATOM 746 N N . TYR A 1 93 ? -12.701 -11.749 8.754 1.00 93.56 93 TYR A N 1
ATOM 747 C CA . TYR A 1 93 ? -12.755 -10.341 9.173 1.00 93.56 93 TYR A CA 1
ATOM 748 C C . TYR A 1 93 ? -13.699 -9.484 8.315 1.00 93.56 93 TYR A C 1
ATOM 750 O O . TYR A 1 93 ? -13.866 -8.286 8.572 1.00 93.56 93 TYR A O 1
ATOM 758 N N . GLY A 1 94 ? -14.323 -10.074 7.291 1.00 94.38 94 GLY A N 1
ATOM 759 C CA . GLY A 1 94 ? -15.269 -9.400 6.410 1.00 94.38 94 GLY A CA 1
ATOM 760 C C . GLY A 1 94 ? -14.676 -8.140 5.788 1.00 94.38 94 GLY A C 1
ATOM 761 O O . GLY A 1 94 ? -13.553 -8.124 5.279 1.00 94.38 94 GLY A O 1
ATOM 762 N N . LYS A 1 95 ? -15.433 -7.041 5.880 1.00 94.50 95 LYS A N 1
ATOM 763 C CA . LYS A 1 95 ? -15.036 -5.751 5.305 1.00 94.50 95 LYS A CA 1
ATOM 764 C C . LYS A 1 95 ? -13.767 -5.163 5.939 1.00 94.50 95 LYS A C 1
ATOM 766 O O . LYS A 1 95 ? -13.079 -4.379 5.293 1.00 94.50 95 LYS A O 1
ATOM 771 N N . GLY A 1 96 ? -13.423 -5.564 7.166 1.00 94.94 96 GLY A N 1
ATOM 772 C CA . GLY A 1 96 ? -12.231 -5.077 7.865 1.00 94.94 96 GLY A CA 1
ATOM 773 C C . GLY A 1 96 ? -10.914 -5.438 7.172 1.00 94.94 96 GLY A C 1
ATOM 774 O O . GLY A 1 96 ? -9.908 -4.785 7.424 1.00 94.94 96 GLY A O 1
ATOM 775 N N . GLY A 1 97 ? -10.912 -6.433 6.278 1.00 94.94 97 GLY A N 1
ATOM 776 C CA . GLY A 1 97 ? -9.737 -6.812 5.490 1.00 94.94 97 GLY A CA 1
ATOM 777 C C . GLY A 1 97 ? -9.413 -5.860 4.332 1.00 94.94 97 GLY A C 1
ATOM 778 O O . GLY A 1 97 ? -8.265 -5.810 3.893 1.00 94.94 97 GLY A O 1
ATOM 779 N N . PHE A 1 98 ? -10.390 -5.092 3.830 1.00 96.06 98 PHE A N 1
ATOM 780 C CA . PHE A 1 98 ? -10.222 -4.318 2.592 1.00 96.06 98 PHE A CA 1
ATOM 781 C C . PHE A 1 98 ? -9.127 -3.247 2.661 1.00 96.06 98 PHE A C 1
ATOM 783 O O . PHE A 1 98 ? -8.353 -3.175 1.709 1.00 96.06 98 PHE A O 1
ATOM 790 N N . PRO A 1 99 ? -8.989 -2.449 3.739 1.00 96.81 99 PRO A N 1
ATOM 791 C CA . PRO A 1 99 ? -7.927 -1.444 3.817 1.00 96.81 99 PRO A CA 1
ATOM 792 C C . PRO A 1 99 ? -6.525 -2.051 3.714 1.00 96.81 99 PRO A C 1
ATOM 794 O O . PRO A 1 99 ? -5.654 -1.488 3.060 1.00 96.81 99 PRO A O 1
ATOM 797 N N . TYR A 1 100 ? -6.322 -3.224 4.317 1.00 95.69 100 TYR A N 1
ATOM 798 C CA . TYR A 1 100 ? -5.050 -3.946 4.295 1.00 95.69 100 TYR A CA 1
ATOM 799 C C . TYR A 1 100 ? -4.778 -4.583 2.933 1.00 95.69 100 TYR A C 1
ATOM 801 O O . TYR A 1 100 ? -3.655 -4.527 2.442 1.00 95.69 100 TYR A O 1
ATOM 809 N N . TYR A 1 101 ? -5.814 -5.140 2.301 1.00 95.00 101 TYR A N 1
ATOM 810 C CA . TYR A 1 101 ? -5.715 -5.662 0.942 1.00 95.00 101 TYR A CA 1
ATOM 811 C C . TYR A 1 101 ? -5.345 -4.550 -0.041 1.00 95.00 101 TYR A C 1
ATOM 813 O O . TYR A 1 101 ? -4.425 -4.705 -0.837 1.00 95.00 101 TYR A O 1
ATOM 821 N N . ALA A 1 102 ? -6.015 -3.401 0.067 1.00 94.81 102 ALA A N 1
ATOM 822 C CA . ALA A 1 102 ? -5.764 -2.237 -0.770 1.00 94.81 102 ALA A CA 1
ATOM 823 C C . ALA A 1 102 ? -4.341 -1.681 -0.567 1.00 94.81 102 ALA A C 1
ATOM 825 O O . ALA A 1 102 ? -3.675 -1.343 -1.543 1.00 94.81 102 ALA A O 1
ATOM 826 N N . ALA A 1 103 ? -3.851 -1.661 0.681 1.00 93.75 103 ALA A N 1
ATOM 827 C CA . ALA A 1 103 ? -2.469 -1.301 0.999 1.00 93.75 103 ALA A CA 1
ATOM 828 C C . ALA A 1 103 ? -1.444 -2.256 0.374 1.00 93.75 103 ALA A C 1
ATOM 830 O O . ALA A 1 103 ? -0.378 -1.802 -0.022 1.00 93.75 103 ALA A O 1
ATOM 831 N N . LEU A 1 104 ? -1.757 -3.551 0.274 1.00 91.31 104 LEU A N 1
ATOM 832 C CA . LEU A 1 104 ? -0.866 -4.553 -0.309 1.00 91.31 104 LEU A CA 1
ATOM 833 C C . LEU A 1 104 ? -0.827 -4.458 -1.844 1.00 91.31 104 LEU A C 1
ATOM 835 O O . LEU A 1 104 ? 0.245 -4.442 -2.439 1.00 91.31 104 LEU A O 1
ATOM 839 N N . ILE A 1 105 ? -1.987 -4.366 -2.505 1.00 90.38 105 ILE A N 1
ATOM 840 C CA . ILE A 1 105 ? -2.059 -4.404 -3.979 1.00 90.38 105 ILE A CA 1
ATOM 841 C C . ILE A 1 105 ? -1.692 -3.082 -4.661 1.00 90.38 105 ILE A C 1
ATOM 843 O O . ILE A 1 105 ? -1.433 -3.081 -5.865 1.00 90.38 105 ILE A O 1
ATOM 847 N N . GLN A 1 106 ? -1.685 -1.957 -3.932 1.00 87.62 106 GLN A N 1
ATOM 848 C CA . GLN A 1 106 ? -1.298 -0.651 -4.491 1.00 87.62 106 GLN A CA 1
ATOM 849 C C . GLN A 1 106 ? 0.078 -0.705 -5.157 1.00 87.62 106 GLN A C 1
ATOM 851 O O . GLN A 1 106 ? 0.268 -0.090 -6.204 1.00 87.62 106 GLN A O 1
ATOM 856 N N . HIS A 1 107 ? 0.995 -1.480 -4.567 1.00 77.50 107 HIS A N 1
ATOM 857 C CA . HIS A 1 107 ? 2.379 -1.571 -4.999 1.00 77.50 107 HIS A CA 1
ATOM 858 C C . HIS A 1 107 ? 2.425 -2.087 -6.443 1.00 77.50 107 HIS A C 1
ATOM 860 O O . HIS A 1 107 ? 2.918 -1.405 -7.338 1.00 77.50 107 HIS A O 1
ATOM 866 N N . SER A 1 108 ? 1.737 -3.197 -6.704 1.00 74.00 108 SER A N 1
ATOM 867 C CA . SER A 1 108 ? 1.676 -3.784 -8.039 1.00 74.00 108 SER A CA 1
ATOM 868 C C . SER A 1 108 ? 0.805 -3.012 -9.030 1.00 74.00 108 SER A C 1
ATOM 870 O O . SER A 1 108 ? 1.061 -3.030 -10.231 1.00 74.00 108 SER A O 1
ATOM 872 N N . LEU A 1 109 ? -0.254 -2.342 -8.570 1.00 69.81 109 LEU A N 1
ATOM 873 C CA . LEU A 1 109 ? -1.195 -1.680 -9.479 1.00 69.81 109 LEU A CA 1
ATOM 874 C C . LEU A 1 109 ? -0.728 -0.284 -9.917 1.00 69.81 109 LEU A C 1
ATOM 876 O O . LEU A 1 109 ? -0.931 0.103 -11.066 1.00 69.81 109 LEU A O 1
ATOM 880 N N . LEU A 1 110 ? -0.154 0.484 -8.992 1.00 70.56 110 LEU A N 1
ATOM 881 C CA . LEU A 1 110 ? 0.232 1.880 -9.206 1.00 70.56 110 LEU A CA 1
ATOM 882 C C . LEU A 1 110 ? 1.749 2.036 -9.277 1.00 70.56 110 LEU A C 1
ATOM 884 O O . LEU A 1 110 ? 2.223 2.755 -10.150 1.00 70.56 110 LEU A O 1
ATOM 888 N N . GLY A 1 111 ? 2.490 1.354 -8.400 1.00 67.19 111 GLY A N 1
ATOM 889 C CA . GLY A 1 111 ? 3.953 1.377 -8.381 1.00 67.19 111 GLY A CA 1
ATOM 890 C C . GLY A 1 111 ? 4.534 0.781 -9.656 1.00 67.19 111 GLY A C 1
ATOM 891 O O . GLY A 1 111 ? 5.029 1.523 -10.500 1.00 67.19 111 GLY A O 1
ATOM 892 N N . ASP A 1 112 ? 4.382 -0.529 -9.844 1.00 68.62 112 ASP A N 1
ATOM 893 C CA . ASP A 1 112 ? 4.999 -1.268 -10.959 1.00 68.62 112 ASP A CA 1
ATOM 894 C C . ASP A 1 112 ? 4.521 -0.805 -12.345 1.00 68.62 112 ASP A C 1
ATOM 896 O O . ASP A 1 112 ? 5.259 -0.846 -13.330 1.00 68.62 112 ASP A O 1
ATOM 900 N N . TYR A 1 113 ? 3.260 -0.376 -12.456 1.00 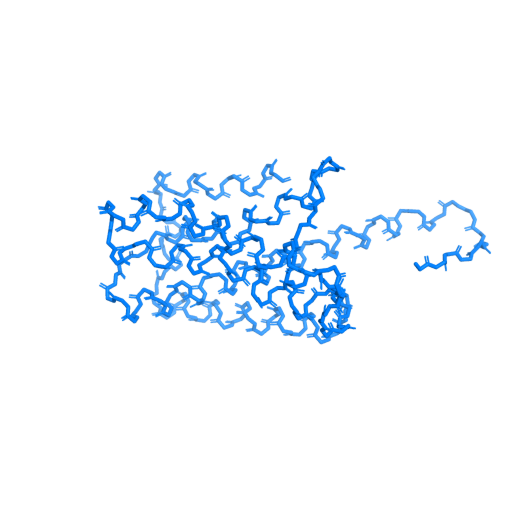69.50 113 TYR A N 1
ATOM 901 C CA . TYR A 1 113 ? 2.685 0.034 -13.740 1.00 69.50 113 TYR A CA 1
ATOM 902 C C . TYR A 1 113 ? 3.191 1.407 -14.214 1.00 69.50 113 TYR A C 1
ATOM 904 O O . TYR A 1 113 ? 3.383 1.616 -15.419 1.00 69.50 113 TYR A O 1
ATOM 912 N N . ILE A 1 114 ? 3.372 2.347 -13.279 1.00 69.06 114 ILE A N 1
ATOM 913 C CA . ILE A 1 114 ? 3.779 3.730 -13.571 1.00 69.06 114 ILE A CA 1
ATOM 914 C C . ILE A 1 114 ? 5.303 3.863 -13.535 1.00 69.06 114 ILE A C 1
ATOM 916 O O . ILE A 1 114 ? 5.872 4.548 -14.385 1.00 69.06 114 ILE A O 1
ATOM 920 N N . SER A 1 115 ? 5.950 3.214 -12.569 1.00 62.09 115 SER A N 1
ATOM 921 C CA . SER A 1 115 ? 7.376 3.327 -12.283 1.00 62.09 115 SER A CA 1
ATOM 922 C C . SER A 1 115 ? 8.104 2.038 -12.663 1.00 62.09 115 SER A C 1
ATOM 924 O O . SER A 1 115 ? 7.718 0.948 -12.265 1.00 62.09 115 SER A O 1
ATOM 926 N N . GLY A 1 116 ? 9.183 2.161 -13.439 1.00 62.62 116 GLY A N 1
ATOM 927 C CA . GLY A 1 116 ? 10.035 1.032 -13.840 1.00 62.62 116 GLY A CA 1
ATOM 928 C C . GLY A 1 116 ? 9.894 0.667 -15.314 1.00 62.62 116 GLY A C 1
ATOM 929 O O . GLY A 1 116 ? 10.910 0.456 -15.976 1.00 62.62 116 GLY A O 1
ATOM 930 N N . GLY A 1 117 ? 8.671 0.714 -15.854 1.00 61.44 117 GLY A N 1
ATOM 931 C CA . GLY A 1 117 ? 8.380 0.416 -17.257 1.00 61.44 117 GLY A CA 1
ATOM 932 C C . GLY A 1 117 ? 8.711 -1.031 -17.648 1.00 61.44 117 GLY A C 1
ATOM 933 O O . GLY A 1 117 ? 9.576 -1.684 -17.073 1.00 61.44 117 GLY A O 1
ATOM 934 N N . ARG A 1 118 ? 8.034 -1.562 -18.672 1.00 69.56 118 ARG A N 1
ATOM 935 C CA . ARG A 1 118 ? 8.284 -2.924 -19.188 1.00 69.56 118 ARG A CA 1
ATOM 936 C C . ARG A 1 118 ? 8.080 -4.043 -18.153 1.00 69.56 118 ARG A C 1
ATOM 938 O O . ARG A 1 118 ? 8.896 -4.955 -18.046 1.00 69.56 118 ARG A O 1
ATOM 945 N N . VAL A 1 119 ? 6.953 -4.027 -17.456 1.00 74.12 119 VAL A N 1
ATOM 946 C CA . VAL A 1 119 ? 6.507 -5.136 -16.601 1.00 74.12 119 VAL A CA 1
ATOM 947 C C . VAL A 1 119 ? 5.657 -6.127 -17.390 1.00 74.12 119 VAL A C 1
ATOM 949 O O . VAL A 1 119 ? 4.899 -5.758 -18.292 1.00 74.12 119 VAL A O 1
ATOM 952 N N . GLN A 1 120 ? 5.752 -7.413 -17.047 1.00 78.19 120 GLN A N 1
ATOM 953 C CA . GLN A 1 120 ? 4.899 -8.460 -17.620 1.00 78.19 120 GLN A CA 1
ATOM 954 C C . GLN A 1 120 ? 3.501 -8.414 -16.990 1.00 78.19 120 GLN A C 1
ATOM 956 O O . GLN A 1 120 ? 3.131 -9.293 -16.216 1.00 78.19 120 GLN A O 1
ATOM 961 N N . LEU A 1 121 ? 2.729 -7.372 -17.313 1.00 77.88 121 LEU A N 1
ATOM 962 C CA . LEU A 1 121 ? 1.469 -7.028 -16.642 1.00 77.88 121 LEU A CA 1
ATOM 963 C C . LEU A 1 121 ? 0.531 -8.220 -16.426 1.00 77.88 121 LEU A C 1
ATOM 965 O O . LEU A 1 121 ? -0.065 -8.341 -15.364 1.00 77.88 121 LEU A O 1
ATOM 969 N N . LEU A 1 122 ? 0.426 -9.092 -17.429 1.00 80.81 122 LEU A N 1
ATOM 970 C CA . LEU A 1 122 ? -0.520 -10.206 -17.492 1.00 80.81 122 LEU A CA 1
ATOM 971 C C . LEU A 1 122 ? 0.145 -11.581 -17.299 1.00 80.81 122 LEU A C 1
ATOM 973 O O . LEU A 1 122 ? -0.426 -12.595 -17.698 1.00 80.81 122 LEU A O 1
ATOM 977 N N . TRP A 1 123 ? 1.357 -11.656 -16.749 1.00 75.94 123 TRP A N 1
ATOM 978 C CA . TRP A 1 123 ? 1.991 -12.949 -16.476 1.00 75.94 123 TRP A CA 1
ATOM 979 C C . TRP A 1 123 ? 1.128 -13.782 -15.505 1.00 75.94 123 TRP A C 1
ATOM 981 O O . TRP A 1 123 ? 0.654 -13.226 -14.512 1.00 75.94 123 TRP A O 1
ATOM 991 N N . PRO A 1 124 ? 0.911 -15.096 -15.736 1.00 77.12 124 PRO A N 1
ATOM 992 C CA . PRO A 1 124 ? 1.541 -15.958 -16.746 1.00 77.12 124 PRO A CA 1
ATOM 993 C C . PRO A 1 124 ? 0.785 -16.068 -18.083 1.00 77.12 124 PRO A C 1
ATOM 995 O O . PRO A 1 124 ? 1.227 -16.802 -18.963 1.00 77.12 124 PRO A O 1
ATOM 998 N N . LEU A 1 125 ? -0.337 -15.362 -18.266 1.00 83.56 125 LEU A N 1
ATOM 999 C CA . LEU A 1 125 ? -1.153 -15.435 -19.489 1.00 83.56 125 LEU A CA 1
ATOM 1000 C C . LEU A 1 125 ? -0.394 -14.928 -20.724 1.00 83.56 125 LEU A C 1
ATOM 1002 O O . LEU A 1 125 ? -0.578 -15.438 -21.826 1.00 83.56 125 LEU A O 1
ATOM 1006 N N . THR A 1 126 ? 0.465 -13.922 -20.553 1.00 81.81 126 THR A N 1
ATOM 1007 C CA . THR A 1 126 ? 1.383 -13.463 -21.600 1.00 81.81 126 THR A CA 1
ATOM 1008 C C . THR A 1 126 ? 2.673 -12.912 -21.009 1.00 81.81 126 THR A C 1
ATOM 1010 O O . THR A 1 126 ? 2.695 -12.375 -19.906 1.00 81.81 126 THR A O 1
ATOM 1013 N N . GLN A 1 127 ? 3.756 -13.030 -21.774 1.00 81.69 127 GLN A N 1
ATOM 1014 C CA . GLN A 1 127 ? 5.071 -12.473 -21.450 1.00 81.69 127 GLN A CA 1
ATOM 1015 C C . GLN A 1 127 ? 5.312 -11.108 -22.115 1.00 81.69 127 GLN A C 1
ATOM 1017 O O . GLN A 1 127 ? 6.422 -10.579 -22.059 1.00 81.69 127 GLN A O 1
ATOM 1022 N N . ARG A 1 128 ? 4.292 -10.530 -22.771 1.00 82.56 128 ARG A N 1
ATOM 1023 C CA . ARG A 1 128 ? 4.389 -9.180 -23.341 1.00 82.56 128 ARG A CA 1
ATOM 1024 C C . ARG A 1 128 ? 4.635 -8.154 -22.237 1.00 82.56 128 ARG A C 1
ATOM 1026 O O . ARG A 1 128 ? 4.023 -8.212 -21.172 1.00 82.56 128 ARG A O 1
ATOM 1033 N N . LEU A 1 129 ? 5.528 -7.217 -22.530 1.00 79.00 129 LEU A N 1
ATOM 1034 C CA . LEU A 1 129 ? 5.912 -6.142 -21.628 1.00 79.00 129 LEU A CA 1
ATOM 1035 C C . LEU A 1 129 ? 4.993 -4.942 -21.865 1.00 79.00 129 LEU A C 1
ATOM 1037 O O . LEU A 1 129 ? 4.797 -4.523 -23.006 1.00 79.00 129 LEU A O 1
ATOM 1041 N N . PHE A 1 130 ? 4.440 -4.410 -20.783 1.00 76.06 130 PHE A N 1
ATOM 1042 C CA . PHE A 1 130 ? 3.581 -3.230 -20.758 1.00 76.06 130 PHE A CA 1
ATOM 1043 C C . PHE A 1 130 ? 4.132 -2.227 -19.737 1.00 76.06 130 PHE A C 1
ATOM 1045 O O . PHE A 1 130 ? 4.970 -2.575 -18.907 1.00 76.06 130 PHE A O 1
ATOM 1052 N N . GLY A 1 131 ? 3.663 -0.985 -19.789 1.00 71.56 131 GLY A N 1
ATOM 1053 C CA . GLY A 1 131 ? 4.001 0.044 -18.807 1.00 71.56 131 GLY A CA 1
ATOM 1054 C C . GLY A 1 131 ? 4.438 1.347 -19.455 1.00 71.56 131 GLY A C 1
ATOM 1055 O O . GLY A 1 131 ? 4.847 1.386 -20.618 1.00 71.56 131 GLY A O 1
ATOM 1056 N N . ILE A 1 132 ? 4.329 2.417 -18.680 1.00 70.00 132 ILE A N 1
ATOM 1057 C CA . ILE A 1 132 ? 4.820 3.732 -19.070 1.00 70.00 132 ILE A CA 1
ATOM 1058 C C . ILE A 1 132 ? 6.306 3.733 -18.697 1.00 70.00 132 ILE A C 1
ATOM 1060 O O . ILE A 1 132 ? 6.645 3.470 -17.550 1.00 70.00 132 ILE A O 1
ATOM 1064 N N . GLU A 1 133 ? 7.214 3.941 -19.655 1.00 71.81 133 GLU A N 1
ATOM 1065 C CA . GLU A 1 133 ? 8.673 3.918 -19.419 1.00 71.81 133 GLU A CA 1
ATOM 1066 C C . GLU A 1 133 ? 9.155 5.175 -18.661 1.00 71.81 133 GLU A C 1
ATOM 1068 O O . GLU A 1 133 ? 10.129 5.829 -19.039 1.00 71.81 133 GLU A O 1
ATOM 1073 N N . ILE A 1 134 ? 8.459 5.545 -17.583 1.00 71.94 134 ILE A N 1
ATOM 1074 C CA . ILE A 1 134 ? 8.914 6.576 -16.661 1.00 71.94 134 ILE A CA 1
ATOM 1075 C C . ILE A 1 134 ? 9.976 5.935 -15.776 1.00 71.94 134 ILE A C 1
ATOM 1077 O O . ILE A 1 134 ? 9.718 5.039 -14.970 1.00 71.94 134 ILE A O 1
ATOM 1081 N N . SER A 1 135 ? 11.209 6.392 -15.966 1.00 72.88 135 SER A N 1
ATOM 1082 C CA . SER A 1 135 ? 12.324 5.989 -15.121 1.00 72.88 135 SER A CA 1
ATOM 1083 C C . SER A 1 135 ? 12.029 6.346 -13.664 1.00 72.88 135 SER A C 1
ATOM 1085 O O . SER A 1 135 ? 11.618 7.472 -13.384 1.00 72.88 135 SER A O 1
ATOM 1087 N N . ILE A 1 136 ? 12.299 5.421 -12.741 1.00 70.56 136 ILE A N 1
ATOM 1088 C CA . ILE A 1 136 ? 12.119 5.615 -11.290 1.00 70.56 136 ILE A CA 1
ATOM 1089 C C . ILE A 1 136 ? 12.926 6.830 -10.800 1.00 70.56 136 ILE A C 1
ATOM 1091 O O . ILE A 1 136 ? 12.492 7.566 -9.924 1.00 70.56 136 ILE A O 1
ATOM 1095 N N . VAL A 1 137 ? 14.060 7.116 -11.449 1.00 72.56 137 VAL A N 1
ATOM 1096 C CA . VAL A 1 137 ? 14.920 8.273 -11.144 1.00 72.56 137 VAL A CA 1
ATOM 1097 C C . VAL A 1 137 ? 14.526 9.555 -11.887 1.00 72.56 137 VAL A C 1
ATOM 1099 O O . VAL A 1 137 ? 15.265 10.539 -11.883 1.00 72.56 137 VAL A O 1
ATOM 1102 N N . SER A 1 138 ? 13.394 9.556 -12.591 1.00 81.88 138 SER A N 1
ATOM 1103 C CA . SER A 1 138 ? 12.939 10.735 -13.322 1.00 81.88 138 SER A CA 1
ATOM 1104 C C . SER A 1 138 ? 12.449 11.828 -12.372 1.00 81.88 138 SER A C 1
ATOM 1106 O O . SER A 1 138 ? 11.883 11.561 -11.311 1.00 81.88 138 SER A O 1
ATOM 1108 N N . HIS A 1 139 ? 12.586 13.087 -12.797 1.00 84.19 139 HIS A N 1
ATOM 1109 C CA . HIS A 1 139 ? 12.006 14.222 -12.074 1.00 84.19 139 HIS A CA 1
ATOM 1110 C C . HIS A 1 139 ? 10.489 14.076 -11.880 1.00 84.19 139 HIS A C 1
ATOM 1112 O O . HIS A 1 139 ? 9.957 14.538 -10.875 1.00 84.19 139 HIS A O 1
ATOM 1118 N N . THR A 1 140 ? 9.802 13.416 -12.816 1.00 84.31 140 THR A N 1
ATOM 1119 C CA . THR A 1 140 ? 8.366 13.137 -12.731 1.00 84.31 140 THR A CA 1
ATOM 1120 C C . THR A 1 140 ? 8.048 12.157 -11.605 1.00 84.31 140 THR A C 1
ATOM 1122 O O . THR A 1 140 ? 7.176 12.455 -10.794 1.00 84.31 140 THR A O 1
ATOM 1125 N N . SER A 1 141 ? 8.768 11.034 -11.507 1.00 81.88 141 SER A N 1
ATOM 1126 C CA . SER A 1 141 ? 8.585 10.053 -10.426 1.00 81.88 141 SER A CA 1
ATOM 1127 C C . SER A 1 141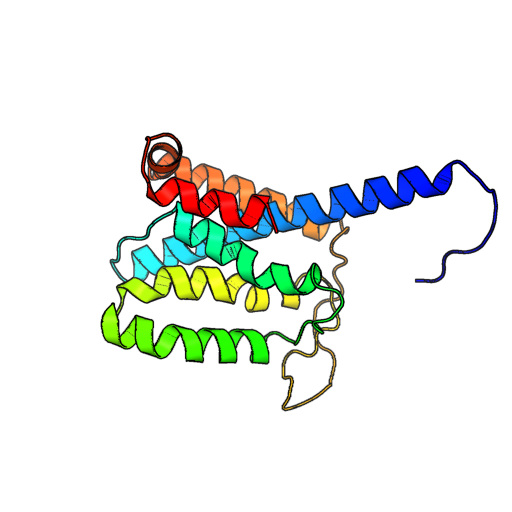 ? 8.859 10.673 -9.060 1.00 81.88 141 SER A C 1
ATOM 1129 O O . SER A 1 141 ? 8.013 10.592 -8.174 1.00 81.88 141 SER A O 1
ATOM 1131 N N . ILE A 1 142 ? 9.968 11.407 -8.931 1.00 83.75 142 ILE A N 1
ATOM 1132 C CA . ILE A 1 142 ? 10.317 12.114 -7.692 1.00 83.75 142 ILE A CA 1
ATOM 1133 C C . ILE A 1 142 ? 9.209 13.108 -7.307 1.00 83.75 142 ILE A C 1
ATOM 1135 O O . ILE A 1 142 ? 8.773 13.141 -6.159 1.00 83.75 142 ILE A O 1
ATOM 1139 N N . ALA A 1 143 ? 8.707 13.907 -8.256 1.00 87.44 143 ALA A N 1
ATOM 1140 C CA . ALA A 1 143 ? 7.633 14.862 -7.984 1.00 87.44 143 ALA A CA 1
ATOM 1141 C C . ALA A 1 143 ? 6.330 14.178 -7.532 1.00 87.44 143 ALA A C 1
ATOM 1143 O O . ALA A 1 143 ? 5.663 14.679 -6.625 1.00 87.44 143 ALA A O 1
ATOM 1144 N N . LEU A 1 144 ? 5.976 13.037 -8.132 1.00 85.69 144 LEU A N 1
ATOM 1145 C CA . LEU A 1 144 ? 4.798 12.256 -7.747 1.00 85.69 144 LEU A CA 1
ATOM 1146 C C . LEU A 1 144 ? 4.943 11.648 -6.346 1.00 85.69 144 LEU A C 1
ATOM 1148 O O . LEU A 1 144 ? 3.996 11.724 -5.563 1.00 85.69 144 LEU A O 1
ATOM 1152 N N . GLU A 1 145 ? 6.119 11.117 -6.001 1.00 85.94 145 GLU A N 1
ATOM 1153 C CA . GLU A 1 145 ? 6.415 10.611 -4.654 1.00 85.94 145 GLU A CA 1
ATOM 1154 C C . GLU A 1 145 ? 6.271 11.715 -3.600 1.00 85.94 145 GLU A C 1
ATOM 1156 O O . GLU A 1 145 ? 5.577 11.531 -2.597 1.00 85.94 145 GLU A O 1
ATOM 1161 N N . TRP A 1 146 ? 6.848 12.897 -3.847 1.00 88.88 146 TRP A N 1
ATOM 1162 C CA . TRP A 1 146 ? 6.721 14.045 -2.943 1.00 88.88 146 TRP A CA 1
ATOM 1163 C C . TRP A 1 146 ? 5.279 14.529 -2.806 1.00 88.88 146 TRP A C 1
ATOM 1165 O O . TRP A 1 146 ? 4.838 14.835 -1.697 1.00 88.88 146 TRP A O 1
ATOM 1175 N N . LEU A 1 147 ? 4.525 14.583 -3.906 1.00 91.38 147 LEU A N 1
ATOM 1176 C CA . LEU A 1 147 ? 3.120 14.980 -3.873 1.00 91.38 147 LEU A CA 1
ATOM 1177 C C . LEU A 1 147 ? 2.284 13.986 -3.054 1.00 91.38 147 LEU A C 1
ATOM 1179 O O . LEU A 1 147 ? 1.481 14.404 -2.213 1.00 91.38 147 LEU A O 1
ATOM 1183 N N . ALA A 1 148 ? 2.495 12.683 -3.261 1.00 90.50 148 ALA A N 1
ATOM 1184 C CA . ALA A 1 148 ? 1.835 11.632 -2.495 1.00 90.50 148 ALA A CA 1
ATOM 1185 C C . ALA A 1 148 ? 2.194 11.728 -1.007 1.00 90.50 148 ALA A C 1
ATOM 1187 O O . ALA A 1 148 ? 1.297 11.723 -0.162 1.00 90.50 148 ALA A O 1
ATOM 1188 N N . PHE A 1 149 ? 3.479 11.898 -0.684 1.00 92.56 149 PHE A N 1
ATOM 1189 C CA . PHE A 1 149 ? 3.964 12.044 0.686 1.00 92.56 149 PHE A CA 1
ATOM 1190 C C . PHE A 1 149 ? 3.355 13.252 1.400 1.00 92.56 149 PHE A C 1
ATOM 1192 O O . PHE A 1 149 ? 2.812 13.111 2.496 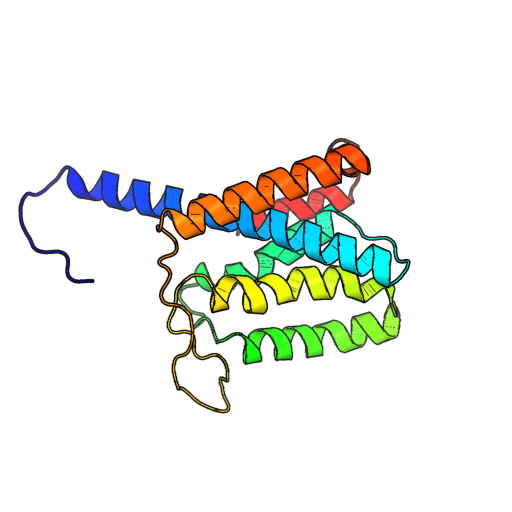1.00 92.56 149 PHE A O 1
ATOM 1199 N N . LEU A 1 150 ? 3.383 14.432 0.774 1.00 95.25 150 LEU A N 1
ATOM 1200 C CA . LEU A 1 150 ? 2.798 15.644 1.351 1.00 95.25 150 LEU A CA 1
ATOM 1201 C C . LEU A 1 150 ? 1.291 15.488 1.563 1.00 95.25 150 LEU A C 1
ATOM 1203 O O . LEU A 1 150 ? 0.773 15.871 2.613 1.00 95.25 150 LEU A O 1
ATOM 1207 N N . THR A 1 151 ? 0.594 14.876 0.605 1.00 95.31 151 THR A N 1
ATOM 1208 C CA . THR A 1 151 ? -0.842 14.599 0.724 1.00 95.31 151 THR A CA 1
ATOM 1209 C C . THR A 1 151 ? -1.122 13.645 1.885 1.00 95.31 151 THR A C 1
ATOM 1211 O O . THR A 1 151 ? -1.972 13.940 2.727 1.00 95.31 151 THR A O 1
ATOM 1214 N N . ALA A 1 152 ? -0.376 12.542 1.988 1.00 95.00 152 ALA A N 1
ATOM 1215 C CA . ALA A 1 152 ? -0.488 11.590 3.090 1.00 95.00 152 ALA A CA 1
ATOM 1216 C C . ALA A 1 152 ? -0.226 12.263 4.444 1.00 95.00 152 ALA A C 1
ATOM 1218 O O . ALA A 1 152 ? -1.039 12.130 5.358 1.00 95.00 152 ALA A O 1
ATOM 1219 N N . ALA A 1 153 ? 0.837 13.064 4.555 1.00 94.25 153 ALA A N 1
ATOM 1220 C CA . ALA A 1 153 ? 1.167 13.800 5.771 1.00 94.25 153 ALA A CA 1
ATOM 1221 C C . ALA A 1 153 ? 0.042 14.765 6.184 1.00 94.25 153 ALA A C 1
ATOM 1223 O O . ALA A 1 153 ? -0.369 14.778 7.346 1.00 94.25 153 ALA A O 1
ATOM 1224 N N . MET A 1 154 ? -0.512 15.533 5.238 1.00 96.00 154 MET A N 1
ATOM 1225 C CA . MET A 1 154 ? -1.644 16.426 5.508 1.00 96.00 154 MET A CA 1
ATOM 1226 C C . MET A 1 154 ? -2.877 15.658 5.996 1.00 96.00 154 MET A C 1
ATOM 1228 O O . MET A 1 154 ? -3.520 16.084 6.960 1.00 96.00 154 MET A O 1
ATOM 1232 N N . VAL A 1 155 ? -3.201 14.522 5.368 1.00 95.81 155 VAL A N 1
ATOM 1233 C CA . VAL A 1 155 ? -4.325 13.669 5.785 1.00 95.81 155 VAL A CA 1
ATOM 1234 C C . VAL A 1 155 ? -4.086 13.117 7.190 1.00 95.81 155 VAL A C 1
ATOM 1236 O O . VAL A 1 155 ? -4.949 13.291 8.049 1.00 95.81 155 VAL A O 1
ATOM 1239 N N . MET A 1 156 ? -2.903 12.557 7.466 1.00 94.44 156 MET A N 1
ATOM 1240 C CA . MET A 1 156 ? -2.559 12.003 8.781 1.00 94.44 156 MET A CA 1
ATOM 1241 C C . MET A 1 156 ? -2.633 13.040 9.903 1.00 94.44 156 MET A C 1
ATOM 1243 O O . MET A 1 156 ? -3.064 12.722 11.015 1.00 94.44 156 MET A O 1
ATOM 1247 N N . LEU A 1 157 ? -2.225 14.283 9.626 1.00 93.94 157 LEU A N 1
ATOM 1248 C CA . LEU A 1 157 ? -2.340 15.389 10.576 1.00 93.94 157 LEU A CA 1
ATOM 1249 C C . LEU A 1 157 ? -3.805 15.759 10.821 1.00 93.94 157 LEU A C 1
ATOM 1251 O O . LEU A 1 157 ? -4.218 15.887 11.975 1.00 93.94 157 LEU A O 1
ATOM 1255 N N . LYS A 1 158 ? -4.613 15.884 9.760 1.00 94.88 158 LYS A N 1
ATOM 1256 C CA . LYS A 1 158 ? -6.037 16.233 9.890 1.00 94.88 158 LYS A CA 1
ATOM 1257 C C . LYS A 1 158 ? -6.848 15.164 10.611 1.00 94.88 158 LYS A C 1
ATOM 1259 O O . LYS A 1 158 ? -7.733 15.509 11.392 1.00 94.88 158 LYS A O 1
ATOM 1264 N N . THR A 1 159 ? -6.558 13.888 10.378 1.00 92.75 159 THR A N 1
ATOM 1265 C CA . THR A 1 159 ? -7.285 12.783 11.016 1.00 92.75 159 THR A CA 1
ATOM 1266 C C . THR A 1 159 ? -6.699 12.378 12.365 1.00 92.75 159 THR A C 1
ATOM 1268 O O . THR A 1 159 ? -7.267 11.516 13.028 1.00 92.75 159 THR A O 1
ATOM 1271 N N . LYS A 1 160 ? -5.598 13.015 12.795 1.00 91.62 160 LYS A N 1
ATOM 1272 C CA . LYS A 1 160 ? -4.838 12.694 14.016 1.00 91.62 160 LYS A CA 1
ATOM 1273 C C . LYS A 1 160 ? -4.260 11.273 14.037 1.00 91.62 160 LYS A C 1
ATOM 1275 O O . LYS A 1 160 ? -3.786 10.824 15.076 1.00 91.62 160 LYS A O 1
ATOM 1280 N N . ASP A 1 161 ? -4.211 10.610 12.885 1.00 91.31 161 ASP A N 1
ATOM 1281 C CA . ASP A 1 161 ? -3.631 9.275 12.692 1.00 91.31 161 ASP A CA 1
ATOM 1282 C C . ASP A 1 161 ? -2.149 9.243 13.100 1.00 91.31 161 ASP A C 1
ATOM 1284 O O . ASP A 1 161 ? -1.644 8.241 13.601 1.00 91.31 161 ASP A O 1
ATOM 1288 N N . MET A 1 162 ? -1.461 10.379 12.960 1.00 86.94 162 MET A N 1
ATOM 1289 C CA . MET A 1 162 ? -0.073 10.534 13.387 1.00 86.94 162 MET A CA 1
ATOM 1290 C C . MET A 1 162 ? 0.117 10.283 14.895 1.00 86.94 162 MET A C 1
ATOM 1292 O O . MET A 1 162 ? 1.140 9.748 15.311 1.00 86.94 162 MET A O 1
ATOM 1296 N N . GLN A 1 163 ? -0.878 10.606 15.730 1.00 86.44 163 GLN A N 1
ATOM 1297 C CA . GLN A 1 163 ? -0.789 10.387 17.179 1.00 86.44 163 GLN A CA 1
ATOM 1298 C C . GLN A 1 163 ? -0.697 8.898 17.523 1.00 86.44 163 GLN A C 1
ATOM 1300 O O . GLN A 1 163 ? -0.001 8.536 18.467 1.00 86.44 163 GLN A O 1
ATOM 1305 N N . THR A 1 164 ? -1.330 8.030 16.730 1.00 82.56 164 THR A N 1
ATOM 1306 C CA . THR A 1 164 ? -1.282 6.573 16.910 1.00 82.56 164 THR A CA 1
ATOM 1307 C C . THR A 1 164 ? 0.132 6.013 16.731 1.00 82.56 164 THR A C 1
ATOM 1309 O O . THR A 1 164 ? 0.489 5.036 17.384 1.00 82.56 164 THR A O 1
ATOM 1312 N N . LEU A 1 165 ? 0.959 6.647 15.892 1.00 83.06 165 LEU A N 1
ATOM 1313 C CA . LEU A 1 165 ? 2.355 6.245 15.691 1.00 83.06 165 LEU A CA 1
ATOM 1314 C C . LEU A 1 165 ? 3.266 6.670 16.850 1.00 83.06 165 LEU A C 1
ATOM 1316 O O . LEU A 1 165 ? 4.223 5.968 17.164 1.00 83.06 165 LEU A O 1
ATOM 1320 N N . PHE A 1 166 ? 2.958 7.793 17.504 1.00 83.12 166 PHE A N 1
ATOM 1321 C CA . PHE A 1 166 ? 3.739 8.314 18.632 1.00 83.12 166 PHE A CA 1
ATOM 1322 C C . PHE A 1 166 ? 3.297 7.773 19.998 1.00 83.12 166 PHE A C 1
ATOM 1324 O O . PHE A 1 166 ? 4.040 7.879 20.973 1.00 83.12 166 PHE A O 1
ATOM 1331 N N . GLN A 1 167 ? 2.102 7.193 20.092 1.00 84.50 167 GLN A N 1
ATOM 1332 C CA . GLN A 1 167 ? 1.643 6.506 21.297 1.00 84.50 167 GLN A CA 1
ATOM 1333 C C . GLN A 1 167 ? 2.285 5.121 21.408 1.00 84.50 167 GLN A C 1
ATOM 1335 O O . GLN A 1 167 ? 2.409 4.398 20.423 1.00 84.50 167 GLN A O 1
ATOM 1340 N N . SER A 1 168 ? 2.677 4.733 22.624 1.00 79.19 168 SER A N 1
ATOM 1341 C CA . SER A 1 168 ? 3.245 3.407 22.871 1.00 79.19 168 SER A CA 1
ATOM 1342 C C . SER A 1 168 ? 2.166 2.331 22.719 1.00 79.19 168 SER A C 1
ATOM 1344 O O . SER A 1 168 ? 1.282 2.196 23.565 1.00 79.19 168 SER A O 1
ATOM 1346 N N . HIS A 1 169 ? 2.237 1.568 21.627 1.00 82.31 169 HIS A N 1
ATOM 1347 C CA . HIS A 1 169 ? 1.373 0.424 21.352 1.00 82.31 169 HIS A CA 1
ATOM 1348 C C . HIS A 1 169 ? 2.180 -0.745 20.788 1.00 82.31 169 HIS A C 1
ATOM 1350 O O . HIS A 1 169 ? 3.028 -0.563 19.916 1.00 82.31 169 HIS A O 1
ATOM 1356 N N . ASN A 1 170 ? 1.848 -1.970 21.211 1.00 85.31 170 ASN A N 1
ATOM 1357 C CA . ASN A 1 170 ? 2.509 -3.191 20.730 1.00 85.31 170 ASN A CA 1
ATOM 1358 C C . ASN A 1 170 ? 2.400 -3.368 19.206 1.00 85.31 170 ASN A C 1
ATOM 1360 O O . ASN A 1 170 ? 3.290 -3.947 18.595 1.00 85.31 170 ASN A O 1
ATOM 1364 N N . SER A 1 171 ? 1.351 -2.837 18.565 1.00 84.00 171 SER A N 1
ATOM 1365 C CA . SER A 1 171 ? 1.218 -2.880 17.104 1.00 84.00 171 SER A CA 1
ATOM 1366 C C . SER A 1 171 ? 2.274 -2.061 16.370 1.00 84.00 171 SER A C 1
ATOM 1368 O O . SER A 1 171 ? 2.563 -2.356 15.215 1.00 84.00 171 SER A O 1
ATOM 1370 N N . ASN A 1 172 ? 2.880 -1.062 17.018 1.00 85.94 172 ASN A N 1
ATOM 1371 C CA . ASN A 1 172 ? 3.921 -0.247 16.392 1.00 85.94 172 ASN A CA 1
ATOM 1372 C C . ASN A 1 172 ? 5.206 -1.061 16.178 1.00 85.94 172 ASN A C 1
ATOM 1374 O O . ASN A 1 172 ? 5.988 -0.724 15.297 1.00 85.94 172 ASN A O 1
ATOM 1378 N N . LEU A 1 173 ? 5.383 -2.185 16.890 1.00 85.12 173 LEU A N 1
ATOM 1379 C CA . LEU A 1 173 ? 6.481 -3.128 16.650 1.00 85.12 173 LEU A CA 1
ATOM 1380 C C . LEU A 1 173 ? 6.430 -3.743 15.244 1.00 85.12 173 LEU A C 1
ATOM 1382 O O . LEU A 1 173 ? 7.460 -4.149 14.722 1.00 85.12 173 LEU A O 1
ATOM 1386 N N . ILE A 1 174 ? 5.264 -3.774 14.592 1.00 87.19 174 ILE A N 1
ATOM 1387 C CA . ILE A 1 174 ? 5.122 -4.299 13.224 1.00 87.19 174 ILE A CA 1
ATOM 1388 C C . ILE A 1 174 ? 5.862 -3.407 12.205 1.00 87.19 174 ILE A C 1
ATOM 1390 O O . ILE A 1 174 ? 6.320 -3.906 11.176 1.00 87.19 174 ILE A O 1
ATOM 1394 N N . LEU A 1 175 ? 6.065 -2.116 12.508 1.00 83.50 175 LEU A N 1
ATOM 1395 C CA . LEU A 1 175 ? 6.855 -1.189 11.679 1.00 83.50 175 LEU A CA 1
ATOM 1396 C C . LEU A 1 175 ? 8.354 -1.491 11.693 1.00 83.50 175 LEU A C 1
ATOM 1398 O O . LEU A 1 175 ? 9.099 -0.913 10.911 1.00 83.50 175 LEU A O 1
ATOM 1402 N N . VAL A 1 176 ? 8.805 -2.386 12.568 1.00 83.31 176 VAL A N 1
ATOM 1403 C CA . VAL A 1 176 ? 10.196 -2.834 12.602 1.00 83.31 176 VAL A CA 1
ATOM 1404 C C . VAL A 1 176 ? 10.483 -3.819 11.464 1.00 83.31 176 VAL A C 1
ATOM 1406 O O . VAL A 1 176 ? 11.614 -3.876 10.988 1.00 83.31 176 VAL A O 1
ATOM 1409 N N . ILE A 1 177 ? 9.474 -4.549 10.970 1.00 81.88 177 ILE A N 1
ATOM 1410 C CA . ILE A 1 177 ? 9.655 -5.550 9.905 1.00 81.88 177 ILE A CA 1
ATOM 1411 C C . ILE A 1 177 ? 10.307 -4.925 8.657 1.00 81.88 177 ILE A C 1
ATOM 1413 O O . ILE A 1 177 ? 11.373 -5.407 8.280 1.00 81.88 177 ILE A O 1
ATOM 1417 N N . PRO A 1 178 ? 9.790 -3.812 8.088 1.00 75.25 178 PRO A N 1
ATOM 1418 C CA . PRO A 1 178 ? 10.398 -3.187 6.913 1.00 75.25 178 PRO A CA 1
ATOM 1419 C C . PRO A 1 178 ? 11.778 -2.558 7.162 1.00 75.25 178 PRO A C 1
ATOM 1421 O O . PRO A 1 178 ? 12.424 -2.127 6.219 1.00 75.25 178 PRO A O 1
ATOM 1424 N N . THR A 1 179 ? 12.229 -2.435 8.418 1.00 75.31 179 THR A N 1
ATOM 1425 C CA . THR A 1 179 ? 13.553 -1.858 8.728 1.00 75.31 179 THR A CA 1
ATOM 1426 C C . THR A 1 179 ? 14.685 -2.880 8.663 1.00 75.31 179 THR A C 1
ATOM 1428 O O . THR A 1 179 ? 15.850 -2.491 8.584 1.00 75.31 179 THR A O 1
ATOM 1431 N N . PHE A 1 180 ? 14.350 -4.172 8.708 1.00 66.00 180 PHE A N 1
ATOM 1432 C CA . PHE A 1 180 ? 15.309 -5.281 8.678 1.00 66.00 180 PHE A CA 1
ATOM 1433 C C . PHE A 1 180 ? 15.294 -6.075 7.368 1.00 66.00 180 PHE A C 1
ATOM 1435 O O . PHE A 1 180 ? 16.105 -6.988 7.212 1.00 66.00 180 PHE A O 1
ATOM 1442 N N . THR A 1 181 ? 14.370 -5.753 6.468 1.00 55.25 181 THR A N 1
ATOM 1443 C CA . THR A 1 181 ? 14.250 -6.325 5.123 1.00 55.25 181 THR A CA 1
ATOM 1444 C C . THR A 1 181 ? 14.894 -5.395 4.119 1.00 55.25 181 THR A C 1
ATOM 1446 O O . THR A 1 181 ? 15.781 -5.873 3.386 1.00 55.25 181 THR A O 1
#

Foldseek 3Di:
DDDDDDDDDPVVVVVVVVVVVLVVLLLLLLLLQLLVQLVVLCVVLVHDDDSLLSSLLSCVLVVQVVDPPHDNAALVVQLVVLVVVCPVVCVVVPSNCRSSSRSNSCCRPPVVQEEDFFHCHDPPVDNGTHHDNDYSPDPVVSVSSVVSNVVSVVVCVVVVVVVSCVDDDPSVVSNVVVVVD

Radius of gyration: 18.03 Å; chains: 1; bounding box: 56×33×46 Å

pLDDT: mean 78.13, std 18.21, range [32.59, 97.12]